Protein AF-A0A958MAS8-F1 (afdb_monomer)

Mean predicted aligned error: 4.51 Å

Structure (mmCIF, N/CA/C/O backbone):
data_AF-A0A958MAS8-F1
#
_entry.id   AF-A0A958MAS8-F1
#
loop_
_atom_site.group_PDB
_atom_site.id
_atom_site.type_symbol
_atom_site.label_atom_id
_atom_site.label_alt_id
_atom_site.label_comp_id
_atom_site.label_asym_id
_atom_site.label_entity_id
_atom_site.label_seq_id
_atom_site.pdbx_PDB_ins_code
_atom_site.Cartn_x
_atom_site.Cartn_y
_atom_site.Cartn_z
_atom_site.occupancy
_atom_site.B_iso_or_equiv
_atom_site.auth_seq_id
_atom_site.auth_comp_id
_atom_site.auth_asym_id
_atom_site.auth_atom_id
_atom_site.pdbx_PDB_model_num
ATOM 1 N N . THR A 1 1 ? 1.431 1.596 16.999 1.00 79.62 1 THR A N 1
ATOM 2 C CA . THR A 1 1 ? 2.108 0.278 17.023 1.00 79.62 1 THR A CA 1
ATOM 3 C C . THR A 1 1 ? 2.266 -0.224 15.608 1.00 79.62 1 THR A C 1
ATOM 5 O O . THR A 1 1 ? 1.326 -0.069 14.841 1.00 79.62 1 THR A O 1
ATOM 8 N N . ILE A 1 2 ? 3.422 -0.791 15.253 1.00 82.81 2 ILE A N 1
ATOM 9 C CA . ILE A 1 2 ? 3.688 -1.341 13.914 1.00 82.81 2 ILE A CA 1
ATOM 10 C C . ILE A 1 2 ? 3.805 -2.858 14.021 1.00 82.81 2 ILE A C 1
ATOM 12 O O . ILE A 1 2 ? 4.556 -3.360 14.855 1.00 82.81 2 ILE A O 1
ATOM 16 N N . TYR A 1 3 ? 3.086 -3.569 13.156 1.00 84.81 3 TYR A N 1
ATOM 17 C CA . TYR A 1 3 ? 3.186 -5.017 13.011 1.00 84.81 3 TYR A CA 1
ATOM 18 C C . TYR A 1 3 ? 3.932 -5.337 11.717 1.00 84.81 3 TYR A C 1
ATOM 20 O O . TYR A 1 3 ? 3.520 -4.915 10.639 1.00 84.81 3 TYR A O 1
ATOM 28 N N . LEU A 1 4 ? 5.038 -6.072 11.827 1.00 79.19 4 LEU A N 1
ATOM 29 C CA . LEU A 1 4 ? 5.848 -6.500 10.688 1.00 79.19 4 LEU A CA 1
ATOM 30 C C . LEU A 1 4 ? 5.698 -8.010 10.518 1.00 79.19 4 LEU A C 1
ATOM 32 O O . LEU A 1 4 ? 6.035 -8.777 11.418 1.00 79.19 4 LEU A O 1
ATOM 36 N N . GLY A 1 5 ? 5.181 -8.427 9.366 1.00 71.25 5 GLY A N 1
ATOM 37 C CA . GLY A 1 5 ? 5.124 -9.830 8.965 1.00 71.25 5 GLY A CA 1
ATOM 38 C C . GLY A 1 5 ? 6.190 -10.154 7.920 1.00 71.25 5 GLY A C 1
ATOM 39 O O . GLY A 1 5 ? 6.625 -9.283 7.167 1.00 71.25 5 GLY A O 1
ATOM 40 N N . GLN A 1 6 ? 6.594 -11.421 7.840 1.00 67.25 6 GLN A N 1
ATOM 41 C CA . GLN A 1 6 ? 7.311 -11.932 6.668 1.00 67.25 6 GLN A CA 1
ATOM 42 C C . GLN A 1 6 ? 6.375 -11.901 5.458 1.00 67.25 6 GLN A C 1
ATOM 44 O O . GLN A 1 6 ? 5.239 -12.321 5.618 1.00 67.25 6 GLN A O 1
ATOM 49 N N . ALA A 1 7 ? 6.848 -11.423 4.297 1.00 72.31 7 ALA A N 1
ATOM 50 C CA . ALA A 1 7 ? 6.171 -11.383 2.986 1.00 72.31 7 ALA A CA 1
ATOM 51 C C . ALA A 1 7 ? 4.700 -11.865 2.979 1.00 72.31 7 ALA A C 1
ATOM 53 O O . ALA A 1 7 ? 4.390 -12.945 2.476 1.00 72.31 7 ALA A O 1
ATOM 54 N N . VAL A 1 8 ? 3.804 -11.075 3.583 1.00 81.69 8 VAL A N 1
ATOM 55 C CA . 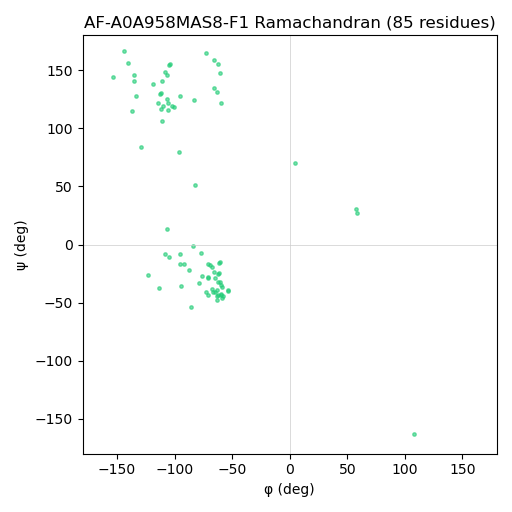VAL A 1 8 ? 2.411 -11.479 3.801 1.00 81.69 8 VAL A CA 1
ATOM 56 C C . VAL A 1 8 ? 1.614 -11.192 2.526 1.00 81.69 8 VAL A C 1
ATOM 58 O O . VAL A 1 8 ? 1.616 -10.043 2.079 1.00 81.69 8 VAL A O 1
ATOM 61 N N . PRO A 1 9 ? 0.922 -12.185 1.939 1.00 86.25 9 PRO A N 1
ATOM 62 C CA . PRO A 1 9 ? 0.013 -11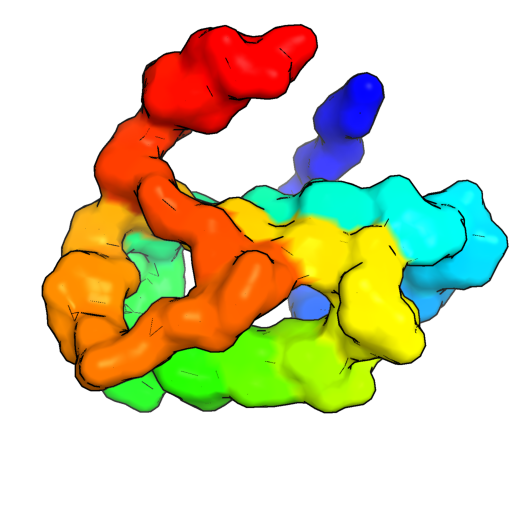.951 0.821 1.00 86.25 9 PRO A CA 1
ATOM 63 C C . PRO A 1 9 ? -1.1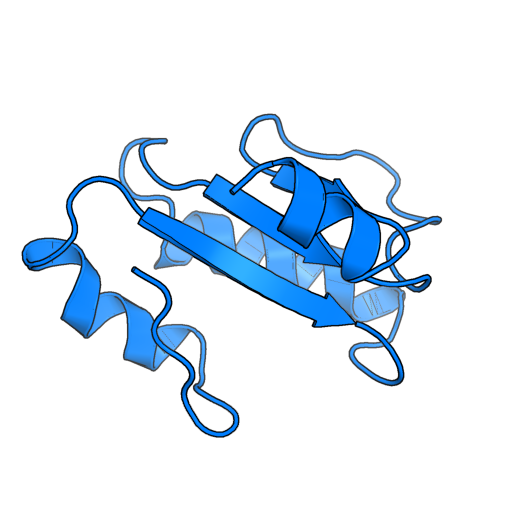25 -11.001 1.205 1.00 86.25 9 PRO A C 1
ATOM 65 O O . PRO A 1 9 ? -1.594 -11.011 2.347 1.00 86.25 9 PRO A O 1
ATOM 68 N N . ILE A 1 10 ? -1.604 -10.207 0.247 1.00 87.50 10 ILE A N 1
ATOM 69 C CA . ILE A 1 10 ? -2.646 -9.201 0.488 1.00 87.50 10 ILE A CA 1
ATOM 70 C C . ILE A 1 10 ? -3.962 -9.840 0.955 1.00 87.50 10 ILE A C 1
ATOM 72 O O . ILE A 1 10 ? -4.668 -9.293 1.799 1.00 87.50 10 ILE A O 1
ATOM 76 N N . GLU A 1 11 ? -4.248 -11.052 0.485 1.00 87.06 11 GLU A N 1
ATOM 77 C CA . GLU A 1 11 ? -5.431 -11.835 0.829 1.00 87.06 11 GLU A CA 1
ATOM 78 C C . GLU A 1 11 ? -5.453 -12.188 2.319 1.00 87.06 11 GLU A C 1
ATOM 80 O O . GLU A 1 11 ? -6.503 -12.128 2.964 1.00 87.06 11 GLU A O 1
ATOM 85 N N . SER A 1 12 ? -4.289 -12.513 2.889 1.00 87.81 12 SER A N 1
ATOM 86 C CA . SER A 1 12 ? -4.155 -12.886 4.300 1.00 87.81 12 SER A CA 1
ATOM 87 C C . SER A 1 12 ? -4.498 -11.721 5.231 1.00 87.81 12 SER A C 1
ATOM 89 O O . SER A 1 12 ? -5.010 -11.934 6.334 1.00 87.81 12 SER A O 1
ATOM 91 N N . LEU A 1 13 ? -4.280 -10.483 4.777 1.00 88.31 13 LEU A N 1
ATOM 92 C CA . LEU A 1 13 ? -4.551 -9.268 5.545 1.00 88.31 13 LEU A CA 1
ATOM 93 C C . LEU A 1 13 ? -6.054 -8.987 5.713 1.00 88.31 13 LEU A C 1
ATOM 95 O O . LEU A 1 13 ? -6.441 -8.272 6.632 1.00 88.31 13 LEU A O 1
ATOM 99 N N . LYS A 1 14 ? -6.933 -9.606 4.913 1.00 87.44 14 LYS A N 1
ATOM 100 C CA . LYS A 1 14 ? -8.392 -9.502 5.109 1.00 87.44 14 LYS A CA 1
ATOM 101 C C . LYS A 1 14 ? -8.831 -10.002 6.482 1.00 87.44 14 LYS A C 1
ATOM 103 O O . LYS A 1 14 ? -9.737 -9.439 7.090 1.00 87.44 14 LYS A O 1
ATOM 108 N N . SER A 1 15 ? -8.175 -11.054 6.974 1.00 86.38 15 SER A N 1
ATOM 109 C CA . SER A 1 15 ? -8.523 -11.706 8.241 1.00 86.38 15 SER A CA 1
ATOM 110 C C . SER A 1 15 ? -8.308 -10.811 9.468 1.00 86.38 15 SER A C 1
ATOM 112 O O . SER A 1 15 ? -8.959 -11.014 10.493 1.00 86.38 15 SER A O 1
ATOM 114 N N . ILE A 1 16 ? -7.434 -9.802 9.362 1.00 85.44 16 ILE A N 1
ATOM 115 C CA . ILE A 1 16 ? -7.121 -8.888 10.466 1.00 85.44 16 ILE A CA 1
ATOM 116 C C . ILE A 1 16 ? -7.999 -7.630 10.467 1.00 85.44 16 ILE A C 1
ATOM 118 O O 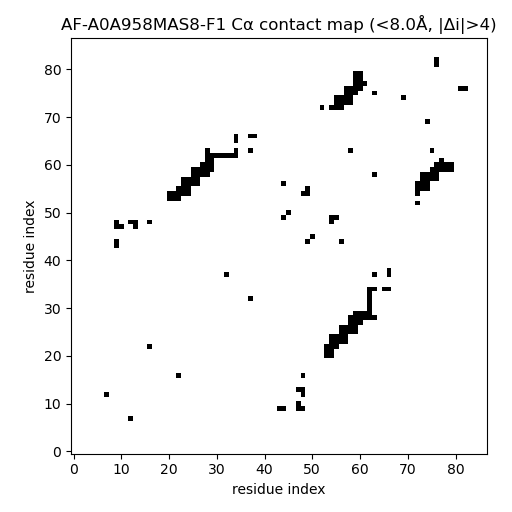. ILE A 1 16 ? -8.123 -6.988 11.506 1.00 85.44 16 ILE A O 1
ATOM 122 N N . LEU A 1 17 ? -8.671 -7.303 9.356 1.00 86.62 17 LEU A N 1
ATOM 123 C CA . LEU A 1 17 ? -9.526 -6.110 9.240 1.00 86.62 17 LEU A CA 1
ATOM 124 C C . LEU A 1 17 ? -10.604 -5.990 10.335 1.00 86.62 17 LEU A C 1
ATOM 126 O O . LEU A 1 17 ? -10.801 -4.883 10.831 1.00 86.62 17 LEU A O 1
ATOM 130 N N . PRO A 1 18 ? -11.285 -7.070 10.779 1.00 87.06 18 PRO A N 1
ATOM 131 C CA . PRO A 1 18 ? -12.280 -6.957 11.849 1.00 87.06 18 PRO A CA 1
ATOM 132 C C . PRO A 1 18 ? -11.696 -6.489 13.189 1.00 87.06 18 PRO A C 1
ATOM 134 O O . PRO A 1 18 ? -12.420 -5.929 14.006 1.00 87.06 18 PRO A O 1
ATOM 137 N N . GLN A 1 19 ? -10.401 -6.727 13.418 1.00 86.88 19 GLN A N 1
ATOM 138 C CA . GLN A 1 19 ? -9.695 -6.329 14.639 1.00 86.88 19 GLN A CA 1
ATOM 139 C C . GLN A 1 19 ? -9.140 -4.899 14.544 1.00 86.88 19 GLN A C 1
ATOM 141 O O . GLN A 1 19 ? -8.912 -4.262 15.571 1.00 86.88 19 GLN A O 1
ATOM 146 N N . TYR A 1 20 ? -8.956 -4.388 13.323 1.00 86.25 20 TYR A N 1
ATOM 147 C CA . TYR A 1 20 ? -8.371 -3.078 13.038 1.00 86.25 20 TYR A CA 1
ATOM 148 C C . TYR A 1 20 ? -9.279 -2.295 12.073 1.00 86.25 20 TYR A C 1
ATOM 150 O O . TYR A 1 20 ? -9.061 -2.320 10.861 1.00 86.25 20 TYR A O 1
ATOM 158 N N . PRO A 1 21 ? -10.318 -1.610 12.592 1.00 77.69 21 PRO A N 1
ATOM 159 C CA . PRO A 1 21 ? -11.326 -0.938 11.767 1.00 77.69 21 PRO A CA 1
ATOM 160 C C . PRO A 1 21 ? -10.791 0.262 10.968 1.00 77.69 21 PRO A C 1
ATOM 162 O O . PRO A 1 21 ? -11.439 0.666 10.002 1.00 77.69 21 PRO A O 1
ATOM 165 N N . GLU A 1 22 ? -9.645 0.812 11.377 1.00 86.38 22 GLU A N 1
ATOM 166 C CA . GLU A 1 22 ? -8.861 1.822 10.663 1.00 86.38 22 GLU A CA 1
ATOM 167 C C . GLU A 1 22 ? -7.386 1.431 10.774 1.00 86.38 22 GLU A C 1
ATOM 169 O O . GLU A 1 22 ? -6.821 1.378 11.870 1.00 86.38 22 GLU A O 1
ATOM 174 N N . ALA A 1 23 ? -6.772 1.099 9.642 1.00 89.56 23 ALA A N 1
ATOM 175 C CA . ALA A 1 23 ? -5.389 0.654 9.581 1.00 89.56 23 ALA A CA 1
ATOM 176 C C . ALA A 1 23 ? -4.626 1.339 8.445 1.00 89.56 23 ALA A C 1
ATOM 178 O O . ALA A 1 23 ? -5.159 1.601 7.363 1.00 89.56 23 ALA A O 1
ATOM 179 N N . VAL A 1 24 ? -3.341 1.581 8.696 1.00 91.88 24 VAL A N 1
ATOM 180 C CA . VAL A 1 24 ? -2.377 2.007 7.682 1.00 91.88 24 VAL A CA 1
ATOM 181 C C . VAL A 1 24 ? -1.568 0.788 7.258 1.00 91.88 24 VAL A C 1
ATOM 183 O O . VAL A 1 24 ? -0.865 0.182 8.068 1.00 91.88 24 VAL A O 1
ATOM 186 N N . PHE A 1 25 ? -1.656 0.436 5.981 1.00 92.56 25 PHE A N 1
ATOM 187 C CA . PHE A 1 25 ? -0.870 -0.629 5.374 1.00 92.56 25 PHE A CA 1
ATOM 188 C C . PHE A 1 25 ? 0.369 -0.038 4.725 1.00 92.56 25 PHE A C 1
ATOM 190 O O . PHE A 1 25 ? 0.274 0.887 3.927 1.00 92.56 25 PHE A O 1
ATOM 197 N N . ILE A 1 26 ? 1.537 -0.578 5.058 1.00 91.19 26 ILE A N 1
ATOM 198 C CA . ILE A 1 26 ? 2.822 -0.043 4.614 1.00 91.19 26 ILE A CA 1
ATOM 199 C C . ILE A 1 26 ? 3.468 -1.042 3.656 1.00 91.19 26 ILE A C 1
ATOM 201 O O . ILE A 1 26 ? 3.576 -2.227 3.964 1.00 91.19 26 ILE A O 1
ATOM 205 N N . SER A 1 27 ? 3.901 -0.585 2.483 1.00 89.94 27 SER A N 1
ATOM 206 C CA . SER A 1 27 ? 4.580 -1.415 1.482 1.00 89.94 27 SER A CA 1
ATOM 207 C C . SER A 1 27 ? 5.818 -0.708 0.950 1.00 89.94 27 SER A C 1
ATOM 209 O O . SER A 1 27 ? 5.731 0.432 0.505 1.00 89.94 27 SER A O 1
ATOM 211 N N . TYR A 1 28 ? 6.975 -1.377 0.978 1.00 89.38 28 TYR A N 1
ATOM 212 C CA . TYR A 1 28 ? 8.243 -0.791 0.538 1.00 89.38 28 TYR A CA 1
ATOM 213 C C . TYR A 1 28 ? 8.740 -1.435 -0.760 1.00 89.38 28 TYR A C 1
ATOM 215 O O . TYR A 1 28 ? 9.233 -2.561 -0.772 1.00 89.38 28 TYR A O 1
ATOM 223 N N . PHE A 1 29 ? 8.631 -0.693 -1.861 1.00 87.75 29 PHE A N 1
ATOM 224 C CA . PHE A 1 29 ? 8.990 -1.133 -3.205 1.00 87.75 29 PHE A CA 1
ATOM 225 C C . PHE A 1 29 ? 10.407 -0.683 -3.578 1.00 87.75 29 PHE A C 1
ATOM 227 O O . PHE A 1 29 ? 10.612 0.319 -4.271 1.00 87.75 29 PHE A O 1
ATOM 234 N N . THR A 1 30 ? 11.408 -1.420 -3.092 1.00 82.00 30 THR A N 1
ATOM 235 C CA . THR A 1 30 ? 12.828 -1.188 -3.414 1.00 82.00 30 THR A CA 1
ATOM 236 C C . THR A 1 30 ? 13.243 -1.892 -4.708 1.00 82.00 30 THR A C 1
ATOM 238 O O . THR A 1 30 ? 13.753 -1.249 -5.626 1.00 82.00 30 THR A O 1
ATOM 241 N N . VAL A 1 31 ? 12.988 -3.201 -4.795 1.00 81.19 31 VAL A N 1
ATOM 242 C CA . VAL A 1 31 ? 13.373 -4.072 -5.925 1.00 81.19 31 VAL A CA 1
ATOM 243 C C . VAL A 1 31 ? 12.154 -4.595 -6.686 1.00 81.19 31 VAL A C 1
ATOM 245 O O . VAL A 1 31 ? 12.182 -4.698 -7.909 1.00 81.19 31 VAL A O 1
ATOM 248 N N . ALA A 1 32 ? 11.076 -4.904 -5.968 1.00 80.56 32 ALA A N 1
ATOM 249 C CA . ALA A 1 32 ? 9.822 -5.413 -6.506 1.00 80.56 32 ALA A CA 1
ATOM 250 C C . ALA A 1 32 ? 8.640 -4.761 -5.762 1.00 80.56 32 ALA A C 1
ATOM 252 O O . ALA A 1 32 ? 8.818 -4.332 -4.618 1.00 80.56 32 ALA A O 1
ATOM 253 N N . PRO A 1 33 ? 7.444 -4.701 -6.370 1.00 83.44 33 PRO A N 1
ATOM 254 C CA . PRO A 1 33 ? 7.118 -5.129 -7.729 1.00 83.44 33 PRO A CA 1
ATOM 255 C C . PRO A 1 33 ? 7.674 -4.174 -8.806 1.00 83.44 33 PRO A C 1
ATOM 257 O O . PRO A 1 33 ? 8.107 -3.062 -8.509 1.00 83.44 33 PRO A O 1
ATOM 260 N N . GLY A 1 34 ? 7.697 -4.636 -10.061 1.00 82.44 34 GLY A N 1
ATOM 261 C CA . GLY A 1 34 ? 8.006 -3.788 -11.218 1.00 82.44 34 GLY A CA 1
ATOM 262 C C . GLY A 1 34 ? 6.926 -2.726 -11.439 1.00 82.44 34 GLY A C 1
ATOM 263 O O . GLY A 1 34 ? 5.796 -2.884 -10.974 1.00 82.44 34 GLY A O 1
ATOM 264 N N . LYS A 1 35 ? 7.268 -1.642 -12.144 1.00 80.56 35 LYS A N 1
ATOM 265 C CA . LYS A 1 35 ? 6.378 -0.483 -12.363 1.00 80.56 35 LYS A CA 1
ATOM 266 C C . LYS A 1 35 ? 5.019 -0.874 -12.952 1.00 80.56 35 LYS A C 1
ATOM 268 O O . LYS A 1 35 ? 3.995 -0.366 -12.517 1.00 80.56 35 LYS A O 1
ATOM 273 N N . ASP A 1 36 ? 5.025 -1.830 -13.876 1.00 83.19 36 ASP A N 1
ATOM 274 C CA . ASP A 1 36 ? 3.866 -2.412 -14.561 1.00 83.19 36 ASP A CA 1
ATOM 275 C C . ASP A 1 36 ? 2.866 -3.113 -13.626 1.00 83.19 36 ASP A C 1
ATOM 277 O O . ASP A 1 36 ? 1.731 -3.387 -14.009 1.00 83.19 36 ASP A O 1
ATOM 281 N N . LYS A 1 37 ? 3.275 -3.411 -12.391 1.00 88.31 37 LYS A N 1
ATOM 282 C CA . LYS A 1 37 ? 2.473 -4.149 -11.409 1.00 88.31 37 LYS A CA 1
ATOM 283 C C . LYS A 1 37 ? 1.971 -3.277 -10.264 1.00 88.31 37 LYS A C 1
ATOM 285 O O . LYS A 1 37 ? 1.169 -3.757 -9.467 1.00 88.31 37 LYS A O 1
ATOM 290 N N . ILE A 1 38 ? 2.426 -2.026 -10.156 1.00 89.12 38 ILE A N 1
ATOM 291 C CA . ILE A 1 38 ? 2.060 -1.156 -9.031 1.00 89.12 38 ILE A CA 1
ATOM 292 C C . ILE A 1 38 ? 0.592 -0.736 -9.132 1.00 89.12 38 ILE A C 1
ATOM 294 O O . ILE A 1 38 ? -0.120 -0.825 -8.137 1.00 89.12 38 ILE A O 1
ATOM 298 N N . ASP A 1 39 ? 0.112 -0.368 -10.324 1.00 89.75 39 ASP A N 1
ATOM 299 C CA . ASP A 1 39 ? -1.301 -0.015 -10.529 1.00 89.75 39 ASP A CA 1
ATOM 300 C C . ASP A 1 39 ? -2.226 -1.172 -10.140 1.00 89.75 39 ASP A C 1
ATOM 302 O O . ASP A 1 39 ? -3.204 -0.989 -9.414 1.00 89.75 39 ASP A O 1
ATOM 306 N N . ARG A 1 40 ? -1.865 -2.394 -10.555 1.00 90.62 40 ARG A N 1
ATOM 307 C CA . ARG A 1 40 ? -2.592 -3.608 -10.175 1.00 90.62 40 ARG A CA 1
ATOM 308 C C . ARG A 1 40 ? -2.559 -3.839 -8.667 1.00 90.62 40 ARG A C 1
ATOM 310 O O . ARG A 1 40 ? -3.593 -4.131 -8.089 1.00 90.62 40 ARG A O 1
ATOM 317 N N . TYR A 1 41 ? -1.407 -3.657 -8.025 1.00 91.62 41 TYR A N 1
ATOM 318 C CA . TYR A 1 41 ? -1.292 -3.789 -6.574 1.00 91.62 41 TYR A CA 1
ATOM 319 C C . TYR A 1 41 ? -2.204 -2.806 -5.823 1.00 91.62 41 TYR A C 1
ATOM 321 O O . TYR A 1 41 ? -2.865 -3.186 -4.860 1.00 91.62 41 TYR A O 1
ATOM 329 N N . ILE A 1 42 ? -2.267 -1.546 -6.267 1.00 92.00 42 ILE A N 1
ATOM 330 C CA . ILE A 1 42 ? -3.147 -0.528 -5.676 1.00 92.00 42 ILE A CA 1
ATOM 331 C C . ILE A 1 42 ? -4.622 -0.899 -5.889 1.00 92.00 42 ILE A C 1
ATOM 333 O O . ILE A 1 42 ? -5.429 -0.740 -4.972 1.00 92.00 42 ILE A O 1
ATOM 337 N N . ALA A 1 43 ? -4.975 -1.410 -7.071 1.00 91.88 43 ALA A N 1
ATOM 338 C CA . ALA A 1 43 ? -6.327 -1.879 -7.364 1.00 91.88 43 ALA A CA 1
ATOM 339 C C . ALA A 1 43 ? -6.719 -3.072 -6.477 1.00 91.88 43 ALA A C 1
ATOM 341 O O . ALA A 1 43 ? -7.767 -3.027 -5.830 1.00 91.88 43 ALA A O 1
ATOM 342 N N . ASP A 1 44 ? -5.842 -4.075 -6.372 1.00 92.75 44 ASP A N 1
ATOM 343 C CA . ASP A 1 44 ? -6.035 -5.248 -5.519 1.00 92.75 44 ASP A CA 1
ATOM 344 C C . ASP A 1 44 ? -6.179 -4.816 -4.049 1.00 92.75 44 ASP A C 1
ATOM 346 O O . ASP A 1 44 ? -7.078 -5.279 -3.352 1.00 92.75 44 ASP A O 1
ATOM 350 N N . PHE A 1 45 ? -5.367 -3.863 -3.575 1.00 93.75 45 PHE A N 1
ATOM 351 C CA . PHE A 1 45 ? -5.513 -3.292 -2.233 1.00 93.75 45 PHE A CA 1
ATOM 352 C C . PHE A 1 45 ? -6.879 -2.645 -2.021 1.00 93.75 45 PHE A C 1
ATOM 354 O O . PHE A 1 45 ? -7.520 -2.866 -0.991 1.00 93.75 45 PHE A O 1
ATOM 361 N N . ASN A 1 46 ? -7.331 -1.841 -2.981 1.00 92.75 46 ASN A N 1
ATOM 362 C CA . ASN A 1 46 ? -8.594 -1.134 -2.857 1.00 92.75 46 ASN A CA 1
ATOM 363 C C . ASN A 1 46 ? -9.781 -2.101 -2.769 1.00 92.75 46 ASN A C 1
ATOM 365 O O . ASN A 1 46 ? -10.651 -1.939 -1.919 1.00 92.75 46 ASN A O 1
ATOM 369 N N . GLU A 1 47 ? -9.791 -3.127 -3.620 1.00 91.88 47 GLU A N 1
ATOM 370 C CA . GLU A 1 47 ? -10.839 -4.148 -3.641 1.00 91.88 47 GLU A CA 1
ATOM 371 C C . GLU A 1 47 ? -10.835 -5.001 -2.366 1.00 91.88 47 GLU A C 1
ATOM 373 O O . GLU A 1 47 ? -11.886 -5.344 -1.822 1.00 91.88 47 GLU A O 1
ATOM 378 N N . GLN A 1 48 ? -9.645 -5.355 -1.882 1.00 90.81 48 GLN A N 1
ATOM 379 C CA . GLN A 1 48 ? -9.488 -6.373 -0.853 1.00 90.81 48 GLN A CA 1
ATOM 380 C C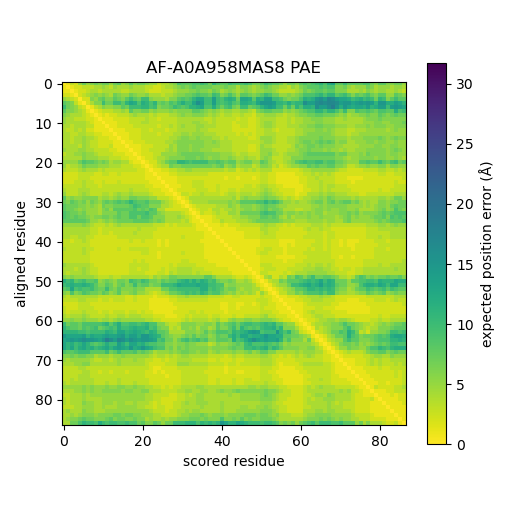 . GLN A 1 48 ? -9.431 -5.821 0.569 1.00 90.81 48 GLN A C 1
ATOM 382 O O . GLN A 1 48 ? -9.918 -6.483 1.486 1.00 90.81 48 GLN A O 1
ATOM 387 N N . LEU A 1 49 ? -8.814 -4.655 0.759 1.00 90.56 49 LEU A N 1
ATOM 388 C CA . LEU A 1 49 ? -8.444 -4.135 2.075 1.00 90.56 49 LEU A CA 1
ATOM 389 C C . LEU A 1 49 ? -9.027 -2.757 2.369 1.00 90.56 49 LEU A C 1
ATOM 391 O O . LEU A 1 49 ? -9.254 -2.449 3.537 1.00 90.56 49 LEU A O 1
ATOM 395 N N . ASN A 1 50 ? -9.328 -1.935 1.363 1.00 85.31 50 ASN A N 1
ATOM 396 C CA . ASN A 1 50 ? -9.885 -0.598 1.580 1.00 85.31 50 ASN A CA 1
ATOM 397 C C . ASN A 1 50 ? -11.411 -0.600 1.805 1.00 85.31 50 ASN A C 1
ATOM 399 O O . ASN A 1 50 ? -12.179 0.131 1.173 1.00 85.31 50 ASN A O 1
ATOM 403 N N . CYS A 1 51 ? -11.888 -1.438 2.727 1.00 74.69 51 CYS A N 1
ATOM 404 C CA . CYS A 1 51 ? -13.309 -1.529 3.037 1.00 74.69 51 CYS A CA 1
ATOM 405 C C . CYS A 1 51 ? -13.849 -0.174 3.533 1.00 74.69 51 CYS A C 1
ATOM 407 O O . CYS A 1 51 ? -13.411 0.353 4.555 1.00 74.69 51 CYS A O 1
ATOM 409 N N . ARG A 1 52 ? -14.855 0.367 2.830 1.00 76.19 52 ARG A N 1
ATOM 410 C CA . ARG A 1 52 ? -15.532 1.639 3.162 1.00 76.19 52 ARG A CA 1
ATOM 411 C C . ARG A 1 52 ? -14.604 2.867 3.213 1.00 76.19 52 ARG A C 1
ATOM 413 O O . ARG A 1 52 ? -14.937 3.817 3.915 1.00 76.19 52 ARG A O 1
ATOM 420 N N . ASN A 1 53 ? -13.485 2.867 2.482 1.00 78.69 53 ASN A N 1
ATOM 421 C CA . ASN A 1 53 ? -12.521 3.980 2.457 1.00 78.69 53 ASN A CA 1
ATOM 422 C C . ASN A 1 53 ? -11.943 4.345 3.836 1.00 78.69 53 ASN A C 1
ATOM 424 O O . ASN A 1 53 ? -11.658 5.511 4.099 1.00 78.69 53 ASN A O 1
ATOM 428 N N . ARG A 1 54 ? -11.822 3.366 4.740 1.00 86.00 54 ARG A N 1
ATOM 429 C CA . ARG A 1 54 ? -11.309 3.586 6.103 1.00 86.00 54 ARG A CA 1
ATOM 430 C C . ARG A 1 54 ? -9.823 3.300 6.260 1.00 86.00 54 ARG A C 1
ATOM 432 O O . ARG A 1 54 ? -9.231 3.718 7.248 1.00 86.00 54 ARG A O 1
ATOM 439 N N . ASN A 1 55 ? -9.231 2.584 5.310 1.00 91.62 55 ASN A N 1
ATOM 440 C CA . ASN A 1 55 ? -7.846 2.152 5.402 1.00 91.62 55 ASN A CA 1
ATOM 441 C C . ASN A 1 55 ? -6.974 2.960 4.451 1.00 91.62 55 ASN A C 1
ATOM 443 O O . ASN A 1 55 ? -7.392 3.326 3.354 1.00 91.62 55 ASN A O 1
ATOM 447 N N . ALA A 1 56 ? -5.742 3.213 4.876 1.00 93.06 56 ALA A N 1
ATOM 448 C CA . ALA A 1 56 ? -4.759 3.924 4.076 1.00 93.06 56 ALA A CA 1
ATOM 449 C C . ALA A 1 56 ? -3.671 2.966 3.594 1.00 93.06 56 ALA A C 1
ATOM 451 O O . ALA A 1 56 ? -3.304 2.016 4.290 1.00 93.06 56 ALA A O 1
ATOM 452 N N . LEU A 1 57 ? -3.125 3.248 2.415 1.00 93.94 57 LEU A N 1
ATOM 453 C CA . LEU A 1 57 ? -1.974 2.553 1.856 1.00 93.94 57 LEU A CA 1
ATOM 454 C C . LEU A 1 57 ? -0.797 3.520 1.750 1.00 93.94 57 LEU A C 1
ATOM 456 O O . LEU A 1 57 ? -0.878 4.545 1.083 1.00 93.94 57 LEU A O 1
ATOM 460 N N . TRP A 1 58 ? 0.315 3.189 2.392 1.00 93.94 58 TRP A N 1
ATOM 461 C CA . TRP A 1 58 ? 1.565 3.933 2.316 1.00 93.94 58 TRP A CA 1
ATOM 462 C C . TRP A 1 58 ? 2.561 3.166 1.453 1.00 93.94 58 TRP A C 1
ATOM 464 O O . TRP A 1 58 ? 2.985 2.062 1.801 1.00 93.94 58 TRP A O 1
ATOM 474 N N . LEU A 1 59 ? 2.937 3.759 0.323 1.00 92.25 59 LEU A N 1
ATOM 475 C CA . LEU A 1 59 ? 3.901 3.201 -0.617 1.00 92.25 59 LEU A CA 1
ATOM 476 C C . LEU A 1 59 ? 5.251 3.887 -0.458 1.00 92.25 59 LEU A C 1
ATOM 478 O O . LEU A 1 59 ? 5.376 5.089 -0.663 1.00 92.25 59 LEU A O 1
ATOM 482 N N . LEU A 1 60 ? 6.274 3.112 -0.120 1.00 91.50 60 LEU A N 1
ATOM 483 C CA . LEU A 1 60 ? 7.638 3.591 0.033 1.00 91.50 60 LEU A CA 1
ATOM 484 C C . LEU A 1 60 ? 8.500 3.172 -1.156 1.00 91.50 60 LEU A C 1
ATOM 486 O O . LEU A 1 60 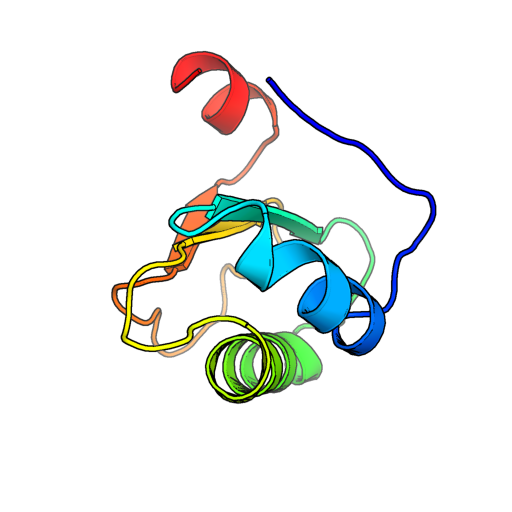? 8.278 2.131 -1.779 1.00 91.50 60 LEU A O 1
ATOM 490 N N . GLY A 1 61 ? 9.554 3.942 -1.408 1.00 87.81 61 GLY A N 1
ATOM 491 C CA . GLY A 1 61 ? 10.623 3.606 -2.341 1.00 87.81 61 GLY A CA 1
ATOM 492 C C . GLY A 1 61 ? 10.601 4.425 -3.617 1.00 87.81 61 GLY A C 1
ATOM 493 O O . GLY A 1 61 ? 10.021 5.498 -3.684 1.00 87.81 61 GLY A O 1
ATOM 494 N N . LYS A 1 62 ? 11.309 3.949 -4.641 1.00 80.50 62 LYS A N 1
ATOM 495 C CA . LYS A 1 62 ? 11.523 4.720 -5.880 1.00 80.50 62 LYS A CA 1
ATOM 496 C C . LYS A 1 62 ? 10.673 4.227 -7.049 1.00 80.50 62 LYS A C 1
ATOM 498 O O . LYS A 1 62 ? 10.615 4.883 -8.0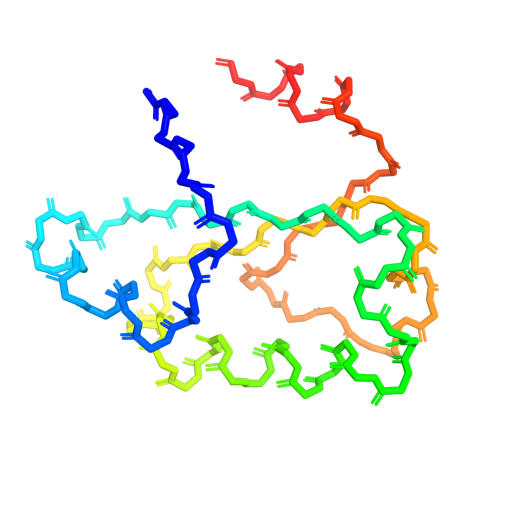85 1.00 80.5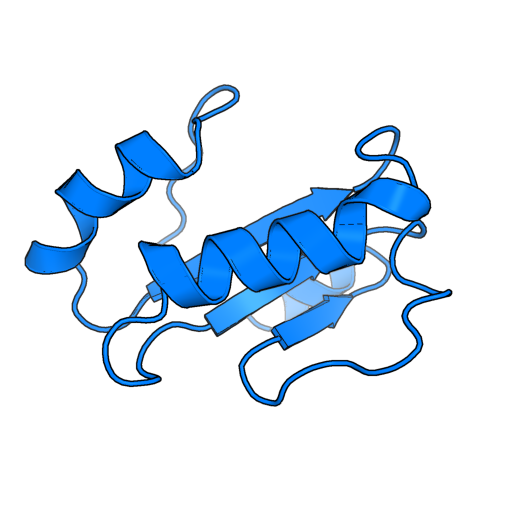0 62 LYS A O 1
ATOM 503 N N . GLN A 1 63 ? 10.024 3.071 -6.902 1.00 76.81 63 GLN A N 1
ATOM 504 C CA . GLN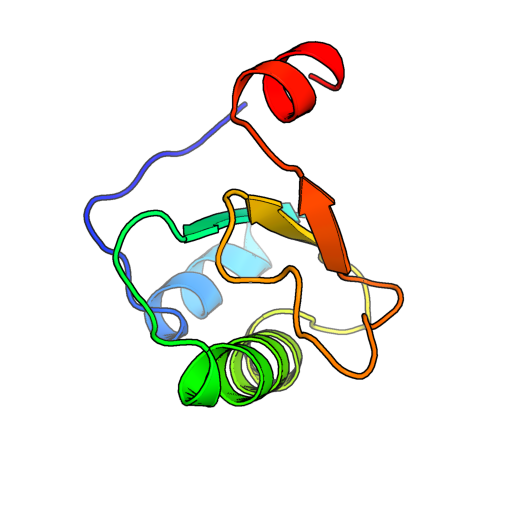 A 1 63 ? 9.315 2.423 -8.006 1.00 76.81 63 GLN A CA 1
ATOM 505 C C . GLN A 1 63 ? 7.969 3.096 -8.330 1.00 76.81 63 GLN A C 1
ATOM 507 O O . GLN A 1 63 ? 7.563 3.094 -9.490 1.00 76.81 63 GLN A O 1
ATOM 512 N N . TRP A 1 64 ? 7.315 3.745 -7.357 1.00 72.69 64 TRP A N 1
ATOM 513 C CA . TRP A 1 64 ? 6.005 4.395 -7.533 1.00 72.69 64 TRP A CA 1
ATOM 514 C C . TRP A 1 64 ? 6.055 5.755 -8.257 1.00 72.69 64 TRP A C 1
ATOM 516 O O . TRP A 1 64 ? 5.016 6.289 -8.625 1.00 72.69 64 TRP A O 1
ATOM 526 N N . VAL A 1 65 ? 7.245 6.301 -8.535 1.00 70.12 65 VAL A N 1
ATOM 527 C CA . VAL A 1 65 ? 7.441 7.638 -9.144 1.00 70.12 65 VAL A CA 1
ATOM 528 C C . VAL A 1 65 ? 6.810 7.780 -10.543 1.00 70.12 65 VAL A C 1
ATOM 530 O O . VAL A 1 65 ? 6.642 8.890 -11.030 1.00 70.12 65 VAL A O 1
ATOM 533 N N . ASN A 1 66 ? 6.442 6.673 -11.200 1.00 68.12 66 ASN A N 1
ATOM 534 C CA . ASN A 1 66 ? 5.833 6.685 -12.540 1.00 68.12 66 ASN A CA 1
ATOM 535 C C . ASN A 1 66 ? 4.331 6.358 -12.540 1.00 68.12 66 ASN A C 1
ATOM 537 O O . ASN A 1 66 ? 3.782 6.070 -13.602 1.00 68.12 66 ASN A O 1
ATOM 541 N N . LEU A 1 67 ? 3.670 6.363 -11.379 1.00 75.50 67 LEU A N 1
ATOM 542 C CA . LEU A 1 67 ? 2.220 6.187 -11.323 1.00 75.50 67 LEU A CA 1
ATOM 543 C C . LEU A 1 67 ? 1.523 7.347 -12.037 1.00 75.50 67 LEU A C 1
ATOM 545 O O . LEU A 1 67 ? 1.831 8.513 -11.798 1.00 75.50 67 LEU A O 1
ATOM 549 N N . SER A 1 68 ? 0.577 7.020 -12.919 1.00 75.19 68 SER A N 1
ATOM 550 C CA . SER A 1 68 ? -0.163 8.024 -13.699 1.00 75.19 68 SER A CA 1
ATOM 551 C C . SER A 1 68 ? -1.132 8.830 -12.829 1.00 75.19 68 SER A C 1
ATOM 553 O O . SER A 1 68 ? -1.433 9.983 -13.122 1.00 75.19 68 SER A O 1
ATOM 555 N N . SER A 1 69 ? -1.632 8.213 -11.758 1.00 84.62 69 SER A N 1
ATOM 556 C CA . SER A 1 69 ? -2.515 8.825 -10.774 1.00 84.62 69 SER A CA 1
ATOM 557 C C . SER A 1 69 ? -2.359 8.106 -9.437 1.00 84.62 69 SER A C 1
ATOM 559 O O . SER A 1 69 ? -2.160 6.892 -9.402 1.00 84.62 69 SER A O 1
ATOM 561 N N . ILE A 1 70 ? -2.444 8.854 -8.338 1.00 87.94 70 ILE A N 1
ATOM 562 C CA . ILE A 1 70 ? -2.377 8.320 -6.977 1.00 87.94 70 ILE A CA 1
ATOM 563 C C . ILE A 1 70 ? -3.767 8.506 -6.348 1.00 87.94 70 ILE A C 1
ATOM 565 O O . ILE A 1 70 ? -4.212 9.649 -6.211 1.00 87.94 70 ILE A O 1
ATOM 569 N N . PRO A 1 71 ? -4.482 7.421 -5.991 1.00 91.38 71 PRO A N 1
ATOM 570 C CA . PRO A 1 71 ? -5.778 7.525 -5.324 1.00 91.38 71 PRO A CA 1
ATOM 571 C C . PRO A 1 71 ? -5.681 8.216 -3.959 1.00 91.38 71 PRO A C 1
ATOM 573 O O . PRO A 1 71 ? -4.661 8.129 -3.288 1.00 91.38 71 PRO A O 1
ATOM 576 N N . ALA A 1 72 ? -6.775 8.823 -3.491 1.00 92.12 72 ALA A N 1
ATOM 577 C CA . ALA A 1 72 ? -6.788 9.603 -2.245 1.00 92.12 72 ALA A CA 1
ATOM 578 C C . ALA A 1 72 ? -6.435 8.806 -0.971 1.00 92.12 72 ALA A C 1
ATOM 580 O O . ALA A 1 72 ? -5.987 9.390 0.010 1.00 92.12 72 ALA A O 1
ATOM 581 N N . PHE A 1 73 ? -6.637 7.484 -0.973 1.00 92.75 73 PHE A N 1
ATOM 582 C CA . PHE A 1 73 ? -6.269 6.602 0.143 1.00 92.75 73 PHE A CA 1
ATOM 583 C C . PHE A 1 73 ? -4.795 6.157 0.099 1.00 92.75 73 PHE A C 1
ATOM 585 O O . PHE A 1 73 ? -4.357 5.410 0.976 1.00 92.75 73 PHE A O 1
ATOM 592 N N . VAL A 1 74 ? -4.037 6.575 -0.922 1.00 93.75 74 VAL A N 1
ATOM 593 C CA . VAL A 1 74 ? -2.630 6.219 -1.117 1.00 93.75 74 VAL A CA 1
ATOM 594 C C . VAL A 1 74 ? -1.737 7.418 -0.807 1.00 93.75 74 VAL A C 1
ATOM 596 O O . VAL A 1 74 ? -1.859 8.472 -1.425 1.00 93.75 74 VAL A O 1
ATOM 599 N N . SER A 1 75 ? -0.780 7.223 0.097 1.00 93.19 75 SER A N 1
ATOM 600 C CA . SER A 1 75 ? 0.314 8.163 0.352 1.00 93.19 75 SER A CA 1
ATOM 601 C C . SER A 1 75 ? 1.631 7.560 -0.113 1.00 93.19 75 SER A C 1
ATOM 603 O O . SER A 1 75 ? 1.880 6.369 0.072 1.00 93.19 75 SER A O 1
ATOM 605 N N . THR A 1 76 ? 2.496 8.377 -0.702 1.00 92.25 76 THR A N 1
ATOM 606 C CA . THR A 1 76 ? 3.767 7.924 -1.271 1.00 92.25 76 THR A CA 1
ATOM 607 C C . THR A 1 76 ? 4.956 8.581 -0.586 1.00 92.25 76 THR A C 1
ATOM 609 O O . THR A 1 76 ? 4.949 9.788 -0.355 1.00 92.25 76 THR A O 1
ATOM 612 N N . PHE A 1 77 ? 5.999 7.800 -0.319 1.00 92.19 77 PHE A N 1
ATOM 613 C CA . PHE A 1 77 ? 7.199 8.227 0.395 1.00 92.19 77 PHE A CA 1
ATOM 614 C C . PHE A 1 77 ? 8.453 7.726 -0.307 1.00 92.19 77 PHE A C 1
ATOM 616 O O . PHE A 1 77 ? 8.502 6.602 -0.814 1.00 92.19 77 PHE A O 1
ATOM 623 N N . THR A 1 78 ? 9.491 8.554 -0.355 1.00 88.12 78 THR A N 1
ATOM 624 C CA . THR A 1 78 ? 10.721 8.188 -1.064 1.00 88.12 78 THR A CA 1
ATOM 625 C C . THR A 1 78 ? 11.599 7.247 -0.257 1.00 88.12 78 THR A C 1
ATOM 627 O O . THR A 1 78 ? 12.253 6.375 -0.836 1.00 88.12 78 THR A O 1
ATOM 630 N N . ALA A 1 79 ? 11.589 7.397 1.066 1.00 86.94 79 ALA A N 1
ATOM 631 C CA . ALA A 1 79 ? 12.434 6.637 1.967 1.00 86.94 79 ALA A CA 1
ATOM 632 C C . ALA A 1 79 ? 11.715 6.316 3.288 1.00 86.94 79 ALA A C 1
ATOM 634 O O . ALA A 1 79 ? 10.651 6.859 3.592 1.00 86.94 79 ALA A O 1
ATOM 635 N N . ILE A 1 80 ? 12.286 5.402 4.074 1.00 88.88 80 ILE A N 1
ATOM 636 C CA . ILE A 1 80 ? 11.690 4.987 5.352 1.00 88.88 80 ILE A CA 1
ATOM 637 C C . ILE A 1 80 ? 11.785 6.088 6.409 1.00 88.88 80 ILE A C 1
ATOM 639 O O . ILE A 1 80 ? 10.912 6.211 7.261 1.00 88.88 80 ILE A O 1
ATOM 643 N N . GLU A 1 81 ? 12.796 6.942 6.304 1.00 90.88 81 GLU A N 1
ATOM 644 C CA . GLU A 1 81 ? 13.006 8.108 7.152 1.00 90.88 81 GLU A CA 1
ATOM 645 C C . GLU A 1 81 ? 11.835 9.095 7.061 1.00 90.88 81 GLU A C 1
ATOM 647 O O . GLU A 1 81 ? 11.513 9.750 8.050 1.00 90.88 81 GLU A O 1
ATOM 652 N N . ASP A 1 82 ? 11.178 9.184 5.901 1.00 89.50 82 ASP A N 1
ATOM 653 C CA . ASP A 1 82 ? 10.000 10.036 5.708 1.00 89.50 82 ASP A CA 1
ATOM 654 C C . ASP A 1 82 ? 8.807 9.513 6.516 1.00 89.50 82 ASP A C 1
ATOM 656 O O . ASP A 1 82 ? 8.073 10.289 7.122 1.00 89.50 82 ASP A O 1
ATOM 660 N N . VAL A 1 83 ? 8.656 8.188 6.579 1.00 90.38 83 VAL A N 1
ATOM 661 C CA . VAL A 1 83 ? 7.601 7.522 7.351 1.00 90.38 83 VAL A CA 1
ATOM 662 C C . VAL A 1 83 ? 7.872 7.610 8.847 1.00 90.38 83 VAL A C 1
ATOM 664 O O . VAL A 1 83 ? 6.957 7.888 9.612 1.00 90.38 83 VAL A O 1
ATOM 667 N N . ILE A 1 84 ? 9.126 7.434 9.271 1.00 89.56 84 ILE A N 1
ATOM 668 C CA . ILE A 1 84 ? 9.507 7.526 10.688 1.00 89.56 84 ILE A CA 1
ATOM 669 C C . ILE A 1 84 ? 9.187 8.911 11.266 1.00 89.56 84 ILE A C 1
ATOM 671 O O . ILE A 1 84 ? 8.782 9.000 12.415 1.00 89.56 84 ILE A O 1
ATOM 675 N N . LYS A 1 85 ? 9.319 9.989 10.484 1.00 89.88 85 LYS A N 1
ATOM 676 C CA . LYS A 1 85 ? 8.998 11.358 10.937 1.00 89.88 85 LYS A CA 1
ATOM 677 C C . LYS A 1 85 ? 7.503 11.614 11.157 1.00 89.88 85 LYS A C 1
ATOM 679 O O . LYS A 1 85 ? 7.160 12.626 11.762 1.00 89.88 85 LYS A O 1
ATOM 684 N N . LEU A 1 86 ? 6.633 10.767 10.610 1.00 86.38 86 LEU A N 1
ATOM 685 C CA . LEU A 1 86 ? 5.176 10.902 10.704 1.00 86.38 86 LEU A CA 1
ATOM 686 C C . LEU A 1 86 ? 4.563 10.080 11.842 1.00 86.38 86 LEU A C 1
ATOM 688 O O . LEU A 1 86 ? 3.363 10.198 12.089 1.00 86.38 86 LEU A O 1
ATOM 692 N N . LEU A 1 87 ? 5.365 9.228 12.478 1.00 81.88 87 LEU A N 1
ATOM 693 C CA . LEU A 1 87 ? 4.974 8.321 13.554 1.00 81.88 87 LEU A CA 1
ATOM 694 C C . LEU A 1 87 ? 5.364 8.894 14.916 1.00 81.88 87 LEU A C 1
ATOM 696 O O . LEU A 1 87 ? 4.583 8.659 15.864 1.00 81.88 87 LEU A O 1
#

Foldseek 3Di:
DDDDDDPDDLQNCLVCCVVPVAEEAEDECAPDDALVCVVVVVVCCCVRPCPPVRYAYEYEDDRPPPPPDADPSYHYYHHVVVVVVVD

Sequence (87 aa):
TIYLGQAVPIESLKSILPQYPEAVFISYFTVAPGKDKIDRYIADFNEQLNCRNRNALWLLGKQWVNLSSIPAFVSTFTAIEDVIKLL

Radius of gyration: 12.55 Å; Cα contacts (8 Å, |Δi|>4): 96; chains: 1; bounding box: 29×24×32 Å

Solvent-accessible surface area (backbone atoms only — not comparable to full-atom values): 5506 Å² total; per-residue (Å²): 139,87,88,86,74,78,93,70,58,75,74,66,54,48,76,51,40,87,81,42,79,64,44,79,45,78,48,73,26,79,84,48,71,54,65,90,46,46,66,55,51,54,51,52,41,47,77,64,60,30,67,90,75,46,32,36,39,38,42,30,30,71,49,68,80,74,61,92,72,77,57,92,52,51,47,79,34,68,45,70,70,61,55,61,76,77,109

Nearest PDB structures (foldseek):
  4y90-assembly2_D  TM=5.783E-01  e=6.286E-01  Deinococcus radiodurans R1 = ATCC 13939 = DSM 20539
  7u05-assembly1_l  TM=3.711E-01  e=2.807E-01  Saccharomyces cerevisiae
  6qcm-assembly1_T  TM=3.392E-01  e=3.434E-01  Listeria monocytogenes EGD-e
  3zjc-assembly3_E  TM=3.129E-01  e=4.716E+00  Homo sapiens

pLDDT: mean 86.02, std 6.51, range [67.25, 93.94]

Secondary structure (DSSP, 8-state):
-----SS--GGGGGGGGGG-SS-EEEEEESS-S-HHHHHHHHHHHHHHT-GGG--EEEEEESGGGG-S---TTEEEESSHHHHHTT-